Protein AF-A0A0P8BE45-F1 (afdb_monomer)

Foldseek 3Di:
DDDDDDDDDDDDDDDDDDPPDPPPPDPPPPQLAEEEEEAPPLCRLVVVLVVLLVDDLPAAEEEEEAPDDPDPPSQVVSCVSRVNYHYQDPVCNQVVVVVCSVPPHHYYYYYDNPDDPVPDDHPDDDYAYEAEYEQDDDDDVSNVVPPHPYYHHGDHDPPVVVVVVVVVVVPD

pLDDT: mean 73.4, std 20.37, range [31.16, 95.44]

Structure (mmCIF, N/CA/C/O backbone):
data_AF-A0A0P8BE45-F1
#
_entry.id   AF-A0A0P8BE45-F1
#
loop_
_atom_site.group_PDB
_atom_site.id
_atom_site.type_symbol
_atom_site.label_atom_id
_atom_site.label_alt_id
_atom_site.label_comp_id
_atom_site.label_asym_id
_atom_site.label_entity_id
_atom_site.label_seq_id
_atom_site.pdbx_PDB_ins_code
_atom_site.Cartn_x
_atom_site.Cartn_y
_atom_site.Cartn_z
_atom_site.occupancy
_atom_site.B_iso_or_equiv
_atom_site.auth_seq_id
_atom_site.auth_comp_id
_atom_site.auth_asym_id
_atom_site.auth_atom_id
_atom_site.pdbx_PDB_model_num
ATOM 1 N N . MET A 1 1 ? -74.292 -28.027 16.457 1.00 34.50 1 MET A N 1
ATOM 2 C CA . MET A 1 1 ? -74.253 -29.130 15.478 1.00 34.50 1 MET A CA 1
ATOM 3 C C . MET A 1 1 ? -73.609 -28.580 14.208 1.00 34.50 1 MET A C 1
ATOM 5 O O . MET A 1 1 ? -74.232 -27.709 13.624 1.00 34.50 1 MET A O 1
ATOM 9 N N . ILE A 1 2 ? -72.395 -29.064 13.876 1.00 31.61 2 ILE A N 1
ATOM 10 C CA . ILE A 1 2 ? -71.723 -29.101 12.543 1.00 31.61 2 ILE A CA 1
ATOM 11 C C . ILE A 1 2 ? -71.321 -27.726 11.949 1.00 31.61 2 ILE A C 1
ATOM 13 O O . ILE A 1 2 ? -72.175 -26.891 11.698 1.00 31.61 2 ILE A O 1
ATOM 17 N N . GLU A 1 3 ? -70.042 -27.329 12.002 1.00 34.38 3 GLU A N 1
ATOM 18 C CA . GLU A 1 3 ? -68.868 -27.566 11.113 1.00 34.38 3 GLU A CA 1
ATOM 19 C C . GLU A 1 3 ? -68.636 -26.525 9.991 1.00 34.38 3 GLU A C 1
ATOM 21 O O . GLU A 1 3 ? -69.544 -26.024 9.341 1.00 34.38 3 GLU A O 1
ATOM 26 N N . VAL A 1 4 ? -67.336 -26.234 9.868 1.00 40.78 4 VAL A N 1
ATOM 27 C CA . VAL A 1 4 ? -66.497 -25.401 8.987 1.00 40.78 4 VAL A CA 1
ATOM 28 C C . VAL A 1 4 ? -66.800 -25.525 7.474 1.00 40.78 4 VAL A C 1
ATOM 30 O O . VAL A 1 4 ? -67.215 -26.585 7.033 1.00 40.78 4 VAL A O 1
ATOM 33 N N . VAL A 1 5 ? -66.539 -24.464 6.681 1.00 38.53 5 VAL A N 1
ATOM 34 C CA . VAL A 1 5 ? -65.629 -24.365 5.491 1.00 38.53 5 VAL A CA 1
ATOM 35 C C . VAL A 1 5 ? -65.984 -23.121 4.632 1.00 38.53 5 VAL A C 1
ATOM 37 O O . VAL A 1 5 ? -67.146 -22.775 4.456 1.00 38.53 5 VAL A O 1
ATOM 40 N N . SER A 1 6 ? -64.942 -22.422 4.154 1.00 40.41 6 SER A N 1
ATOM 41 C CA . SER A 1 6 ? -64.905 -21.194 3.325 1.00 40.41 6 SER A CA 1
ATOM 42 C C . SER A 1 6 ? -65.512 -21.339 1.907 1.00 40.41 6 SER A C 1
ATOM 44 O O . SER A 1 6 ? -65.813 -22.461 1.499 1.00 40.41 6 SER A O 1
ATOM 46 N N . PRO A 1 7 ? -65.692 -20.239 1.126 1.00 45.66 7 PRO A N 1
ATOM 47 C CA . PRO A 1 7 ? -64.642 -19.832 0.163 1.00 45.66 7 PRO A CA 1
ATOM 48 C C . PRO A 1 7 ? -64.517 -18.309 -0.169 1.00 45.66 7 PRO A C 1
ATOM 50 O O . PRO A 1 7 ? -65.466 -17.547 -0.046 1.00 45.66 7 PRO A O 1
ATOM 53 N N . LEU A 1 8 ? -63.294 -17.925 -0.593 1.00 41.59 8 LEU A N 1
ATOM 54 C CA . LEU A 1 8 ? -62.799 -16.850 -1.507 1.00 41.59 8 LEU A CA 1
ATOM 55 C C . LEU A 1 8 ? -63.764 -15.765 -2.067 1.00 41.59 8 LEU A C 1
ATOM 57 O O . LEU A 1 8 ? -64.900 -16.082 -2.408 1.00 41.59 8 LEU A O 1
ATOM 61 N N . PRO A 1 9 ? -63.277 -14.523 -2.349 1.00 46.72 9 PRO A N 1
ATOM 62 C CA . PRO A 1 9 ? -62.795 -14.262 -3.719 1.00 46.72 9 PRO A CA 1
ATOM 63 C C . PRO A 1 9 ? -61.697 -13.185 -3.955 1.00 46.72 9 PRO A C 1
ATOM 65 O O . PRO A 1 9 ? -61.611 -12.160 -3.291 1.00 46.72 9 PRO A O 1
ATOM 68 N N . ILE A 1 10 ? -60.970 -13.435 -5.055 1.00 41.72 10 ILE A N 1
ATOM 69 C CA . ILE A 1 10 ? -60.443 -12.498 -6.070 1.00 41.72 10 ILE A CA 1
ATOM 70 C C . ILE A 1 10 ? -59.208 -11.651 -5.713 1.00 41.72 10 ILE A C 1
ATOM 72 O O . ILE A 1 10 ? -59.261 -10.582 -5.111 1.00 41.72 10 ILE A O 1
ATOM 76 N N . ALA A 1 11 ? -58.083 -12.130 -6.249 1.00 36.94 11 ALA A N 1
ATOM 77 C CA . ALA A 1 11 ? -56.863 -11.380 -6.484 1.00 36.94 11 ALA A CA 1
ATOM 78 C C . ALA A 1 11 ? -57.089 -10.296 -7.552 1.00 36.94 11 ALA A C 1
ATOM 80 O O . ALA A 1 11 ? -57.469 -10.599 -8.683 1.00 36.94 11 ALA A O 1
ATOM 81 N N . TYR A 1 12 ? -56.793 -9.043 -7.209 1.00 39.66 12 TYR A N 1
ATOM 82 C CA . TYR A 1 12 ? -56.544 -7.995 -8.192 1.00 39.66 12 TYR A CA 1
ATOM 83 C C . TYR A 1 12 ? -55.043 -7.948 -8.473 1.00 39.66 12 TYR A C 1
ATOM 85 O O . TYR A 1 12 ? -54.251 -7.459 -7.671 1.00 39.66 12 TYR A O 1
ATOM 93 N N . CYS A 1 13 ? -54.663 -8.487 -9.630 1.00 37.88 13 CYS A N 1
ATOM 94 C CA . CYS A 1 13 ? -53.378 -8.226 -10.255 1.00 37.88 13 CYS A CA 1
ATOM 95 C C . CYS A 1 13 ? -53.340 -6.770 -10.728 1.00 37.88 13 CYS A C 1
ATOM 97 O O . CYS A 1 13 ? -54.021 -6.413 -11.685 1.00 37.88 13 CYS A O 1
ATOM 99 N N . LEU A 1 14 ? -52.489 -5.958 -10.109 1.00 42.38 14 LEU A N 1
ATOM 100 C CA . LEU A 1 14 ? -51.941 -4.760 -10.731 1.00 42.38 14 LEU A CA 1
ATOM 101 C C . LEU A 1 14 ? -50.423 -4.818 -10.571 1.00 42.38 14 LEU A C 1
ATOM 103 O O . LEU A 1 14 ? -49.879 -4.568 -9.499 1.00 42.38 14 LEU A O 1
ATOM 107 N N . LEU A 1 15 ? -49.750 -5.191 -11.659 1.00 44.44 15 LEU A N 1
ATOM 108 C CA . LEU A 1 15 ? -48.350 -4.843 -11.867 1.00 44.44 15 LEU A CA 1
ATOM 109 C C . LEU A 1 15 ? -48.236 -3.313 -11.883 1.00 44.44 15 LEU A C 1
ATOM 111 O O . LEU A 1 15 ? -49.081 -2.636 -12.473 1.00 44.44 15 LEU A O 1
ATOM 115 N N . PRO A 1 16 ? -47.119 -2.785 -11.379 1.00 43.84 16 PRO A N 1
ATOM 116 C CA . PRO A 1 16 ? -46.322 -1.982 -12.283 1.00 43.84 16 PRO A CA 1
ATOM 117 C C . PRO A 1 16 ? -44.869 -2.455 -12.283 1.00 43.84 16 PRO A C 1
ATOM 119 O O . PRO A 1 16 ? -44.189 -2.460 -11.265 1.00 43.84 16 PRO A O 1
ATOM 122 N N . ILE A 1 17 ? -44.433 -2.856 -13.479 1.00 46.59 17 ILE A N 1
ATOM 123 C CA . ILE A 1 17 ? -43.136 -2.522 -14.072 1.00 46.59 17 ILE A CA 1
ATOM 124 C C . ILE A 1 17 ? -41.967 -2.629 -13.085 1.00 46.59 17 ILE A C 1
ATOM 126 O O . ILE A 1 17 ? -41.490 -1.640 -12.529 1.00 46.59 17 ILE A O 1
ATOM 130 N N . ALA A 1 18 ? -41.452 -3.850 -12.937 1.00 40.03 18 ALA A N 1
ATOM 131 C CA . ALA A 1 18 ? -40.078 -4.032 -12.513 1.00 40.03 18 ALA A CA 1
ATOM 132 C C . ALA A 1 18 ? -39.180 -3.388 -13.580 1.00 40.03 18 ALA A C 1
ATOM 134 O O . ALA A 1 18 ? -38.928 -3.972 -14.633 1.00 40.03 18 ALA A O 1
ATOM 135 N N . PHE A 1 19 ? -38.709 -2.168 -13.318 1.00 39.44 19 PHE A N 1
ATOM 136 C CA . PHE A 1 19 ? -37.446 -1.719 -13.884 1.00 39.44 19 PHE A CA 1
ATOM 137 C C . PHE A 1 19 ? -36.384 -2.662 -13.322 1.00 39.44 19 PHE A C 1
ATOM 139 O O . PHE A 1 19 ? -35.856 -2.467 -12.229 1.00 39.44 19 PHE A O 1
ATOM 146 N N . SER A 1 20 ? -36.127 -3.746 -14.048 1.00 42.31 20 SER A N 1
ATOM 147 C CA . SER A 1 20 ? -34.932 -4.551 -13.877 1.00 42.31 20 SER A CA 1
ATOM 148 C C . SER A 1 20 ? -33.747 -3.640 -14.169 1.00 42.31 20 SER A C 1
ATOM 150 O O . SER A 1 20 ? -33.386 -3.435 -15.326 1.00 42.31 20 SER A O 1
ATOM 152 N N . SER A 1 21 ? -33.190 -3.035 -13.123 1.00 42.81 21 SER A N 1
ATOM 153 C CA . SER A 1 21 ? -31.871 -2.423 -13.187 1.00 42.81 21 SER A CA 1
ATOM 154 C C . SER A 1 21 ? -30.870 -3.548 -13.460 1.00 42.81 21 SER A C 1
ATOM 156 O O . SER A 1 21 ? -30.754 -4.449 -12.625 1.00 42.81 21 SER A O 1
ATOM 158 N N . PRO A 1 22 ? -30.145 -3.562 -14.592 1.00 45.28 22 PRO A N 1
ATOM 159 C CA . PRO A 1 22 ? -29.066 -4.507 -14.806 1.00 45.28 22 PRO A CA 1
ATOM 160 C C . PRO A 1 22 ? -27.804 -3.928 -14.163 1.00 45.28 22 PRO A C 1
ATOM 162 O O . PRO A 1 22 ? -26.813 -3.667 -14.830 1.00 45.28 22 PRO A O 1
ATOM 165 N N . ILE A 1 23 ? -27.863 -3.663 -12.861 1.00 45.59 23 ILE A N 1
ATOM 166 C CA . ILE A 1 23 ? -26.677 -3.403 -12.047 1.00 45.59 23 ILE A CA 1
ATOM 167 C C . ILE A 1 23 ? -26.806 -4.237 -10.774 1.00 45.59 23 ILE A C 1
ATOM 169 O O . ILE A 1 23 ? -26.719 -3.758 -9.651 1.00 45.59 23 ILE A O 1
ATOM 173 N N . ALA A 1 24 ? -26.989 -5.541 -10.959 1.00 36.50 24 ALA A N 1
ATOM 174 C CA . ALA A 1 24 ? -26.289 -6.481 -10.102 1.00 36.50 24 ALA A CA 1
ATOM 175 C C . ALA A 1 24 ? -24.834 -6.513 -10.598 1.00 36.50 24 ALA A C 1
ATOM 177 O O . ALA A 1 24 ? -24.394 -7.489 -11.197 1.00 36.50 24 ALA A O 1
ATOM 178 N N . HIS A 1 25 ? -24.104 -5.402 -10.427 1.00 37.78 25 HIS A N 1
ATOM 179 C CA . HIS A 1 25 ? -22.654 -5.508 -10.397 1.00 37.78 25 HIS A CA 1
ATOM 180 C C . HIS A 1 25 ? -22.368 -6.362 -9.171 1.00 37.78 25 HIS A C 1
ATOM 182 O O . HIS A 1 25 ? -22.780 -6.021 -8.062 1.00 37.78 25 HIS A O 1
ATOM 188 N N . CYS A 1 26 ? -21.801 -7.532 -9.435 1.00 31.16 26 CYS A N 1
ATOM 189 C CA . CYS A 1 26 ? -21.416 -8.532 -8.468 1.00 31.16 26 CYS A CA 1
ATOM 190 C C . CYS A 1 26 ? -20.868 -7.856 -7.210 1.00 31.16 26 CYS A C 1
ATOM 192 O O . CYS A 1 26 ? -19.785 -7.281 -7.235 1.00 31.16 26 CYS A O 1
ATOM 194 N N . LEU A 1 27 ? -21.610 -7.949 -6.107 1.00 42.34 27 LEU A N 1
ATOM 195 C CA . LEU A 1 27 ? -21.022 -7.857 -4.780 1.00 42.34 27 LEU A CA 1
ATOM 196 C C . LEU A 1 27 ? -20.212 -9.144 -4.588 1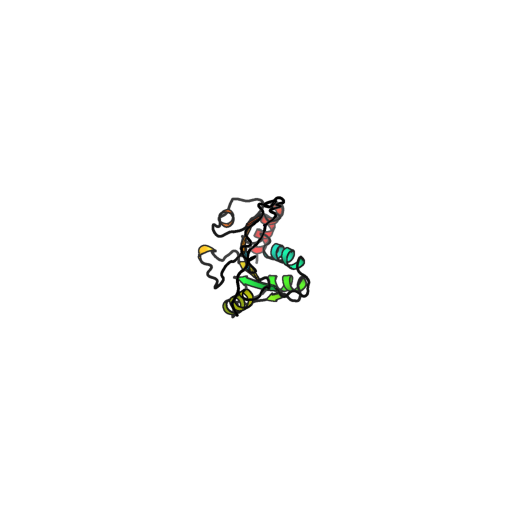.00 42.34 27 LEU A C 1
ATOM 198 O O . LEU A 1 27 ? -20.594 -10.027 -3.824 1.00 42.34 27 LEU A O 1
ATOM 202 N N . SER A 1 28 ? -19.102 -9.276 -5.320 1.00 44.69 28 SER A N 1
ATOM 203 C CA . SER A 1 28 ? -17.939 -9.908 -4.716 1.00 44.69 28 SER A CA 1
ATOM 204 C C . SER A 1 28 ? -17.698 -9.144 -3.413 1.00 44.69 28 SER A C 1
ATOM 206 O O . SER A 1 28 ? -17.835 -7.912 -3.422 1.00 44.69 28 SER A O 1
ATOM 208 N N . PRO A 1 29 ? -17.437 -9.817 -2.279 1.00 46.16 29 PRO A N 1
ATOM 209 C CA . PRO A 1 29 ? -17.045 -9.096 -1.077 1.00 46.16 29 PRO A CA 1
ATOM 210 C C . PRO A 1 29 ? -15.936 -8.135 -1.498 1.00 46.16 29 PRO A C 1
ATOM 212 O O . PRO A 1 29 ? -14.998 -8.555 -2.173 1.00 46.16 29 PRO A O 1
ATOM 215 N N . MET A 1 30 ? -16.102 -6.834 -1.227 1.00 59.59 30 MET A N 1
ATOM 216 C CA . MET A 1 30 ? -15.001 -5.903 -1.433 1.00 59.59 30 MET A CA 1
ATOM 217 C C . MET A 1 30 ? -13.875 -6.434 -0.559 1.00 59.59 30 MET A C 1
ATOM 219 O O . MET A 1 30 ? -13.968 -6.386 0.667 1.00 59.59 30 MET A O 1
ATOM 223 N N . SER A 1 31 ? -12.886 -7.035 -1.204 1.00 73.12 31 SER A N 1
ATOM 224 C CA . SER A 1 31 ? -11.652 -7.503 -0.604 1.00 73.12 31 SER A CA 1
ATOM 225 C C . SER A 1 31 ? -11.138 -6.409 0.325 1.00 73.12 31 SER A C 1
ATOM 227 O O . SER A 1 31 ? -10.897 -5.278 -0.100 1.00 73.12 31 SER A O 1
ATOM 229 N N . ASN A 1 32 ? -11.013 -6.725 1.607 1.00 88.56 32 ASN A N 1
ATOM 230 C CA . ASN A 1 32 ? -10.401 -5.844 2.596 1.00 88.56 32 ASN A CA 1
ATOM 231 C C . ASN A 1 32 ? -8.869 -5.936 2.560 1.00 88.56 32 ASN A C 1
ATOM 233 O O . ASN A 1 32 ? -8.202 -5.157 3.230 1.00 88.56 32 ASN A O 1
ATOM 237 N N . VAL A 1 33 ? -8.317 -6.868 1.782 1.00 91.62 33 VAL A N 1
ATOM 238 C CA . VAL A 1 33 ? -6.883 -7.054 1.574 1.00 91.62 33 VAL A CA 1
ATOM 239 C C . VAL A 1 33 ? -6.496 -6.505 0.207 1.00 91.62 33 VAL A C 1
ATOM 241 O O . VAL A 1 33 ? -7.044 -6.927 -0.808 1.00 91.62 33 VAL A O 1
ATOM 244 N N . PHE A 1 34 ? -5.512 -5.613 0.183 1.00 93.81 34 PHE A N 1
ATOM 245 C CA . PHE A 1 34 ? -4.955 -5.009 -1.021 1.00 93.81 34 PHE A CA 1
ATOM 246 C C . PHE A 1 34 ? -3.475 -5.361 -1.118 1.00 93.81 34 PHE A C 1
ATOM 248 O O . PHE A 1 34 ? -2.663 -4.894 -0.314 1.00 93.81 34 PHE A O 1
ATOM 255 N N . LEU A 1 35 ? -3.118 -6.178 -2.101 1.00 93.56 35 LEU A N 1
ATOM 256 C CA . LEU A 1 35 ? -1.736 -6.500 -2.416 1.00 93.56 35 LEU A CA 1
ATOM 257 C C . LEU A 1 35 ? -1.226 -5.515 -3.467 1.00 93.56 35 LEU A C 1
ATOM 259 O O . LEU A 1 35 ? -1.734 -5.475 -4.580 1.00 93.56 35 LEU A O 1
ATOM 263 N N . VAL A 1 36 ? -0.220 -4.718 -3.125 1.00 94.31 36 VAL A N 1
ATOM 264 C CA . VAL A 1 36 ? 0.298 -3.642 -3.973 1.00 94.31 36 VAL A CA 1
ATOM 265 C C . VAL A 1 36 ? 1.708 -3.987 -4.421 1.00 94.31 36 VAL A C 1
ATOM 267 O O . VAL A 1 36 ? 2.658 -3.937 -3.637 1.00 94.31 36 VAL A O 1
ATOM 270 N N . ALA A 1 37 ? 1.858 -4.305 -5.700 1.00 92.56 37 ALA A N 1
ATOM 271 C CA . ALA A 1 37 ? 3.116 -4.737 -6.286 1.00 92.56 37 ALA A CA 1
ATOM 272 C C . ALA A 1 37 ? 3.567 -3.825 -7.436 1.00 92.56 37 ALA A C 1
ATOM 274 O O . ALA A 1 37 ? 2.847 -2.931 -7.877 1.00 92.56 37 ALA A O 1
ATOM 275 N N . GLY A 1 38 ? 4.810 -3.991 -7.886 1.00 91.00 38 GLY A N 1
ATOM 276 C CA . GLY A 1 38 ? 5.390 -3.176 -8.952 1.00 91.00 38 GLY A CA 1
ATOM 277 C C . GLY A 1 38 ? 6.881 -2.888 -8.763 1.00 91.00 38 GLY A C 1
ATOM 278 O O . GLY A 1 38 ? 7.437 -3.096 -7.673 1.00 91.00 38 GLY A O 1
ATOM 279 N N . PRO A 1 39 ? 7.548 -2.358 -9.804 1.00 88.44 39 PRO A N 1
ATOM 280 C CA . PRO A 1 39 ? 8.985 -2.135 -9.792 1.00 88.44 39 PRO A CA 1
ATOM 281 C C . PRO A 1 39 ? 9.416 -1.085 -8.757 1.00 88.44 39 PRO A C 1
ATOM 283 O O . PRO A 1 39 ? 8.617 -0.345 -8.173 1.00 88.44 39 PRO A O 1
ATOM 286 N N . SER A 1 40 ? 10.725 -1.029 -8.507 1.00 87.19 40 SER A N 1
ATOM 287 C CA . SER A 1 40 ? 11.313 -0.035 -7.606 1.00 87.19 40 SER A CA 1
ATOM 288 C C . SER A 1 40 ? 11.019 1.387 -8.094 1.00 87.19 40 SER A C 1
ATOM 290 O O . SER A 1 40 ? 11.122 1.671 -9.286 1.00 87.19 40 SER A O 1
ATOM 292 N N . GLY A 1 41 ? 10.640 2.281 -7.177 1.00 86.44 41 GLY A N 1
ATOM 293 C CA . GLY A 1 41 ? 10.400 3.695 -7.483 1.00 86.44 41 GLY A CA 1
ATOM 294 C C . GLY A 1 41 ? 9.107 4.015 -8.244 1.00 86.44 41 GLY A C 1
ATOM 295 O O . GLY A 1 41 ? 8.870 5.182 -8.530 1.00 86.44 41 GLY A O 1
ATOM 296 N N . VAL A 1 42 ? 8.240 3.035 -8.534 1.00 88.69 42 VAL A N 1
ATOM 297 C CA . VAL A 1 42 ? 6.970 3.274 -9.257 1.00 88.69 42 VAL A CA 1
ATOM 298 C C . VAL A 1 42 ? 5.919 4.041 -8.436 1.00 88.69 42 VAL A C 1
ATOM 300 O O . VAL A 1 42 ? 4.915 4.492 -8.978 1.00 88.69 42 VAL A O 1
ATOM 303 N N . GLY A 1 43 ? 6.154 4.198 -7.128 1.00 91.44 43 GLY A N 1
ATOM 304 C CA . GLY A 1 43 ? 5.283 4.955 -6.230 1.00 91.44 43 GLY A CA 1
ATOM 305 C C . GLY A 1 43 ? 4.280 4.121 -5.429 1.00 91.44 43 GLY A C 1
ATOM 306 O O . GLY A 1 43 ? 3.264 4.671 -5.029 1.00 91.44 43 GLY A O 1
ATOM 307 N N . LYS A 1 44 ? 4.551 2.834 -5.156 1.00 93.31 44 LYS A N 1
ATOM 308 C CA . LYS A 1 44 ? 3.675 1.952 -4.349 1.00 93.31 44 LYS A CA 1
ATOM 309 C C . LYS A 1 44 ? 3.265 2.575 -3.013 1.00 93.31 44 LYS A C 1
ATOM 311 O O . LYS A 1 44 ? 2.083 2.823 -2.798 1.00 93.31 44 LYS A O 1
ATOM 316 N N . THR A 1 45 ? 4.235 2.927 -2.169 1.00 94.50 45 THR A N 1
ATOM 317 C CA . THR A 1 45 ? 3.982 3.587 -0.879 1.00 94.50 45 THR A CA 1
ATOM 318 C C . THR A 1 45 ? 3.206 4.895 -1.036 1.00 94.50 45 THR A C 1
ATOM 320 O O . THR A 1 45 ? 2.325 5.199 -0.238 1.00 94.50 45 THR A O 1
ATOM 323 N N . HIS A 1 46 ? 3.490 5.672 -2.088 1.00 94.00 46 HIS A N 1
ATOM 324 C CA . HIS A 1 46 ? 2.772 6.918 -2.360 1.00 94.00 46 HIS A CA 1
ATOM 325 C C . HIS A 1 46 ? 1.312 6.667 -2.749 1.00 94.00 46 HIS A C 1
ATOM 327 O O . HIS A 1 46 ? 0.421 7.383 -2.303 1.00 94.00 46 HIS A O 1
ATOM 333 N N . TRP A 1 47 ? 1.049 5.642 -3.552 1.00 94.81 47 TRP A N 1
ATOM 334 C CA . TRP A 1 47 ? -0.307 5.257 -3.914 1.00 94.81 47 TRP A CA 1
ATOM 335 C C . TRP A 1 47 ? -1.088 4.755 -2.696 1.00 94.81 47 TRP A C 1
ATOM 337 O O . TRP A 1 47 ? -2.213 5.197 -2.480 1.00 94.81 47 TRP A O 1
ATOM 347 N N . ILE A 1 48 ? -0.470 3.934 -1.839 1.00 95.44 48 ILE A N 1
ATOM 348 C CA . ILE A 1 48 ? -1.070 3.513 -0.562 1.00 95.44 48 ILE A CA 1
ATOM 349 C C . ILE A 1 48 ? -1.392 4.743 0.292 1.00 95.44 48 ILE A C 1
ATOM 351 O O . ILE A 1 48 ? -2.508 4.865 0.788 1.00 95.44 48 ILE A O 1
ATOM 355 N N . ALA A 1 49 ? -0.468 5.701 0.402 1.00 95.19 49 ALA A N 1
ATOM 356 C CA . ALA A 1 49 ? -0.694 6.951 1.125 1.00 95.19 49 ALA A CA 1
ATOM 357 C C . ALA A 1 49 ? -1.926 7.721 0.615 1.00 95.19 49 ALA A C 1
ATOM 359 O O . ALA A 1 49 ? -2.695 8.239 1.424 1.00 95.19 49 ALA A O 1
ATOM 360 N N . GLN A 1 50 ? -2.140 7.772 -0.704 1.00 94.06 50 GLN A N 1
ATOM 361 C CA . GLN A 1 50 ? -3.334 8.389 -1.294 1.00 94.06 50 GLN A CA 1
ATOM 362 C C . GLN A 1 50 ? -4.615 7.647 -0.900 1.00 94.06 50 GLN A C 1
ATOM 364 O O . GLN A 1 50 ? -5.614 8.299 -0.599 1.00 94.06 50 GLN A O 1
ATOM 369 N N . GLN A 1 51 ? -4.591 6.311 -0.844 1.00 93.94 51 GLN A N 1
ATOM 370 C CA . GLN A 1 51 ? -5.747 5.535 -0.384 1.00 93.94 51 GLN A CA 1
ATOM 371 C C . GLN A 1 51 ? -6.026 5.760 1.103 1.00 93.94 51 GLN A C 1
ATOM 373 O O . GLN A 1 51 ? -7.173 5.974 1.486 1.00 93.94 51 GLN A O 1
ATOM 378 N N . LEU A 1 52 ? -4.991 5.786 1.951 1.00 93.44 52 LEU A N 1
ATOM 379 C CA . LEU A 1 52 ? -5.150 6.021 3.392 1.00 93.44 52 LEU A CA 1
ATOM 380 C C . LEU A 1 52 ? -5.824 7.365 3.697 1.00 93.44 52 LEU A C 1
ATOM 382 O O . LEU A 1 52 ? -6.604 7.454 4.640 1.00 93.44 52 LEU A O 1
ATOM 386 N N . GLN A 1 53 ? -5.575 8.395 2.886 1.00 90.88 53 GLN A N 1
ATOM 387 C CA . GLN A 1 53 ? -6.199 9.715 3.039 1.00 90.88 53 GLN A CA 1
ATOM 388 C C . GLN A 1 53 ? -7.710 9.723 2.769 1.00 90.88 53 GLN A C 1
ATOM 390 O O . GLN A 1 53 ? -8.390 10.667 3.170 1.00 90.88 53 GLN A O 1
ATOM 395 N N . GLN A 1 54 ? -8.247 8.697 2.103 1.00 90.69 54 GLN A N 1
ATOM 396 C CA . GLN A 1 54 ? -9.689 8.564 1.881 1.00 90.69 54 GLN A CA 1
ATOM 397 C C . GLN A 1 54 ? -10.428 8.056 3.125 1.00 90.69 54 GLN A C 1
ATOM 399 O O . GLN A 1 54 ? -11.648 8.205 3.219 1.00 90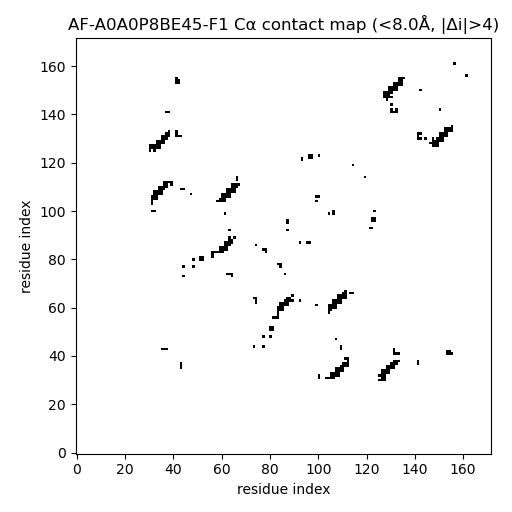.69 54 GLN A O 1
ATOM 404 N N . TYR A 1 55 ? -9.708 7.477 4.089 1.00 90.69 55 TYR A N 1
ATOM 405 C CA . TYR A 1 55 ? -10.288 6.968 5.324 1.00 90.69 55 TYR A CA 1
ATOM 406 C C . TYR A 1 55 ? -10.307 8.037 6.427 1.00 90.69 55 TYR A C 1
ATOM 408 O O . TYR A 1 55 ? -9.421 8.893 6.499 1.00 90.69 55 TYR A O 1
ATOM 416 N N . PRO A 1 56 ? -11.294 7.992 7.343 1.00 91.06 56 PRO A N 1
ATOM 417 C CA . PRO A 1 56 ? -11.261 8.808 8.548 1.00 91.06 56 PRO A CA 1
ATOM 418 C C . PRO A 1 56 ? -10.013 8.485 9.386 1.00 91.06 56 PRO A C 1
ATOM 420 O O . PRO A 1 56 ? -9.732 7.305 9.583 1.00 91.06 56 PRO A O 1
ATOM 423 N N . PRO A 1 57 ? -9.346 9.471 10.019 1.00 87.19 57 PRO A N 1
ATOM 424 C CA . PRO A 1 57 ? -8.145 9.228 10.835 1.00 87.19 57 PRO A CA 1
ATOM 425 C C . PRO A 1 57 ? -8.331 8.236 11.999 1.00 87.19 57 PRO A C 1
ATOM 427 O O . PRO A 1 57 ? -7.365 7.754 12.590 1.00 87.19 57 PRO A O 1
ATOM 430 N N . SER A 1 58 ? -9.583 7.975 12.388 1.00 87.19 58 SER A N 1
ATOM 431 C CA . SER A 1 58 ? -9.965 7.050 13.453 1.00 87.19 58 SER A CA 1
ATOM 432 C C . SER A 1 58 ? -10.152 5.602 12.994 1.00 87.19 58 SER A C 1
ATOM 434 O O . SER A 1 58 ? -10.274 4.740 13.875 1.00 87.19 58 SER A O 1
ATOM 436 N N . GLN A 1 59 ? -10.190 5.345 11.683 1.00 89.56 59 GLN A N 1
ATOM 437 C CA . GLN A 1 59 ? -10.331 4.018 11.086 1.00 89.56 59 GLN A CA 1
ATOM 438 C C . GLN A 1 59 ? -9.094 3.176 11.408 1.00 89.56 59 GLN A C 1
ATOM 440 O O . GLN A 1 59 ? -7.974 3.662 11.339 1.00 89.56 59 GLN A O 1
ATOM 445 N N . GLN A 1 60 ? -9.259 1.912 11.784 1.00 90.88 60 GLN A N 1
ATOM 446 C CA . GLN A 1 60 ? -8.101 1.030 11.916 1.00 90.88 60 GLN A CA 1
ATOM 447 C C . GLN A 1 60 ? -7.757 0.468 10.539 1.00 90.88 60 GLN A C 1
ATOM 449 O O . GLN A 1 60 ? -8.642 -0.008 9.826 1.00 90.88 60 GLN A O 1
ATOM 454 N N . ILE A 1 61 ? -6.483 0.552 10.170 1.00 92.44 61 ILE A N 1
ATOM 455 C CA . ILE A 1 61 ? -5.953 0.065 8.896 1.00 92.44 61 ILE A CA 1
ATOM 456 C C . ILE A 1 61 ? -4.648 -0.653 9.210 1.00 92.44 61 ILE A C 1
ATOM 458 O O . ILE A 1 61 ? -3.850 -0.133 9.989 1.00 92.44 61 ILE A O 1
ATOM 462 N N . ALA A 1 62 ? -4.435 -1.830 8.631 1.00 92.75 62 ALA A N 1
ATOM 463 C CA . ALA A 1 62 ? -3.180 -2.555 8.774 1.00 92.75 62 ALA A CA 1
ATOM 464 C C . ALA A 1 62 ? -2.287 -2.338 7.548 1.00 92.75 62 ALA A C 1
ATOM 466 O O . ALA A 1 62 ? -2.772 -2.220 6.420 1.00 92.75 62 ALA A O 1
ATOM 467 N N . TYR A 1 63 ? -0.978 -2.300 7.769 1.00 93.88 63 TYR A N 1
ATOM 468 C CA . TYR A 1 63 ? 0.025 -2.197 6.717 1.00 93.88 63 TYR A CA 1
ATOM 469 C C . TYR A 1 63 ? 1.156 -3.191 6.949 1.00 93.88 63 TYR A C 1
ATOM 471 O O . TYR A 1 63 ? 1.712 -3.266 8.044 1.00 93.88 63 TYR A O 1
ATOM 479 N N . LEU A 1 64 ? 1.515 -3.914 5.896 1.00 92.06 64 LEU A N 1
ATOM 480 C CA . LEU A 1 64 ? 2.657 -4.815 5.840 1.00 92.06 64 LEU A CA 1
ATOM 481 C C . LEU A 1 64 ? 3.523 -4.433 4.642 1.00 92.06 64 LEU A C 1
ATOM 483 O O . LEU A 1 64 ? 3.003 -4.202 3.554 1.00 92.06 64 LEU A O 1
ATOM 487 N N . ASN A 1 65 ? 4.837 -4.408 4.829 1.00 91.81 65 ASN A N 1
ATOM 488 C CA . ASN A 1 65 ? 5.792 -4.231 3.743 1.00 91.81 65 ASN A CA 1
ATOM 489 C C . ASN A 1 65 ? 6.649 -5.490 3.641 1.00 91.81 65 ASN A C 1
ATOM 491 O O . ASN A 1 65 ? 7.527 -5.723 4.468 1.00 91.81 65 ASN A O 1
ATOM 495 N N . LEU A 1 66 ? 6.356 -6.313 2.639 1.00 88.62 66 LEU A N 1
ATOM 496 C CA . LEU A 1 66 ? 7.066 -7.557 2.392 1.00 88.62 66 LEU A CA 1
ATOM 497 C C . LEU A 1 66 ? 8.414 -7.257 1.748 1.00 88.62 66 LEU A C 1
ATOM 499 O O . LEU A 1 66 ? 8.484 -6.690 0.654 1.00 88.62 66 LEU A O 1
ATOM 503 N N . GLY A 1 67 ? 9.489 -7.690 2.401 1.00 82.62 67 GLY A N 1
ATOM 504 C CA . GLY A 1 67 ? 10.846 -7.374 1.958 1.00 82.62 67 GLY A CA 1
ATOM 505 C C . GLY A 1 67 ? 11.298 -5.979 2.388 1.00 82.62 67 GLY A C 1
ATOM 506 O O . GLY A 1 67 ? 12.261 -5.443 1.830 1.00 82.62 67 GLY A O 1
ATOM 507 N N . ALA A 1 68 ? 10.629 -5.385 3.382 1.00 74.81 68 ALA A N 1
ATOM 508 C CA . ALA A 1 68 ? 11.192 -4.264 4.110 1.00 74.81 68 ALA A CA 1
ATOM 509 C C . ALA A 1 68 ? 12.557 -4.664 4.689 1.00 74.81 68 ALA A C 1
ATOM 511 O O . ALA A 1 68 ? 12.754 -5.754 5.222 1.00 74.81 68 ALA A O 1
ATOM 512 N N . GLY A 1 69 ? 13.527 -3.758 4.581 1.00 71.44 69 GLY A N 1
ATOM 513 C CA . GLY A 1 69 ? 14.770 -3.900 5.329 1.00 71.44 69 GLY A CA 1
ATOM 514 C C . GLY A 1 69 ? 14.532 -3.734 6.834 1.00 71.44 69 GLY A C 1
ATOM 515 O O . GLY A 1 69 ? 13.419 -3.513 7.302 1.00 71.44 69 GLY A O 1
ATOM 516 N N . SER A 1 70 ? 15.616 -3.713 7.606 1.00 70.06 70 SER A N 1
ATOM 517 C CA . SER A 1 70 ? 15.563 -3.489 9.059 1.00 70.06 70 SER A CA 1
ATOM 518 C C . SER A 1 70 ? 15.009 -2.119 9.481 1.00 70.06 70 SER A C 1
ATOM 520 O O . SER A 1 70 ? 14.768 -1.896 10.666 1.00 70.06 70 SER A O 1
ATOM 522 N N . PHE A 1 71 ? 14.818 -1.191 8.537 1.00 78.06 71 PHE A N 1
ATOM 523 C CA . PHE A 1 71 ? 14.332 0.157 8.799 1.00 78.06 71 PHE A CA 1
ATOM 524 C C . PHE A 1 71 ? 12.979 0.402 8.103 1.00 78.06 71 PHE A C 1
ATOM 526 O O . PHE A 1 71 ? 12.947 0.553 6.878 1.00 78.06 71 PHE A O 1
ATOM 533 N N . PRO A 1 72 ? 11.863 0.485 8.854 1.00 83.25 72 PRO A N 1
ATOM 534 C CA . PRO A 1 72 ? 10.519 0.613 8.294 1.00 83.25 72 PRO A CA 1
ATOM 535 C C . PRO A 1 72 ? 10.196 2.076 7.933 1.00 83.25 72 PRO A C 1
ATOM 537 O O . PRO A 1 72 ? 9.289 2.692 8.503 1.00 83.25 72 PRO A O 1
ATOM 540 N N . LEU A 1 73 ? 10.962 2.660 7.002 1.00 87.62 73 LEU A N 1
ATOM 541 C CA . LEU A 1 73 ? 10.778 4.050 6.555 1.00 87.62 73 LEU A CA 1
ATOM 542 C C . LEU A 1 73 ? 9.364 4.279 6.010 1.00 87.62 73 LEU A C 1
ATOM 544 O O . LEU A 1 73 ? 8.712 5.255 6.378 1.00 87.62 73 LEU A O 1
ATOM 548 N N . ASP A 1 74 ? 8.890 3.355 5.176 1.00 90.31 74 ASP A N 1
ATOM 549 C CA . ASP A 1 74 ? 7.594 3.451 4.507 1.00 90.31 74 ASP A CA 1
ATOM 550 C C . ASP A 1 74 ? 6.443 3.420 5.520 1.00 90.31 74 ASP A C 1
ATOM 552 O O . ASP A 1 74 ? 5.572 4.288 5.498 1.00 90.31 74 ASP A O 1
ATOM 556 N N . ALA A 1 75 ? 6.493 2.502 6.493 1.00 91.31 75 ALA A N 1
ATOM 557 C CA . ALA A 1 75 ? 5.503 2.440 7.566 1.00 91.31 75 ALA A CA 1
ATOM 558 C C . ALA A 1 75 ? 5.516 3.713 8.422 1.00 91.31 75 ALA A C 1
ATOM 560 O O . ALA A 1 75 ? 4.458 4.264 8.720 1.00 91.31 75 ALA A O 1
ATOM 561 N N . SER A 1 76 ? 6.710 4.215 8.765 1.00 91.81 76 SER A N 1
ATOM 562 C CA . SER A 1 76 ? 6.862 5.448 9.545 1.00 91.81 76 SER A CA 1
ATOM 563 C C . SER A 1 76 ? 6.234 6.636 8.816 1.00 91.81 76 SER A C 1
ATOM 565 O O . SER A 1 76 ? 5.495 7.412 9.417 1.00 91.81 76 SER A O 1
ATOM 567 N N . TYR A 1 77 ? 6.477 6.756 7.507 1.00 94.00 77 TYR A N 1
ATOM 568 C CA . TYR A 1 77 ? 5.858 7.773 6.662 1.00 94.00 77 TYR A CA 1
ATOM 569 C C . TYR A 1 77 ? 4.329 7.650 6.654 1.00 94.00 77 TYR A C 1
ATOM 571 O O . TYR A 1 77 ? 3.639 8.633 6.933 1.00 94.00 77 TYR A O 1
ATOM 579 N N . LEU A 1 78 ? 3.786 6.456 6.409 1.00 94.81 78 LEU A N 1
ATOM 580 C CA . 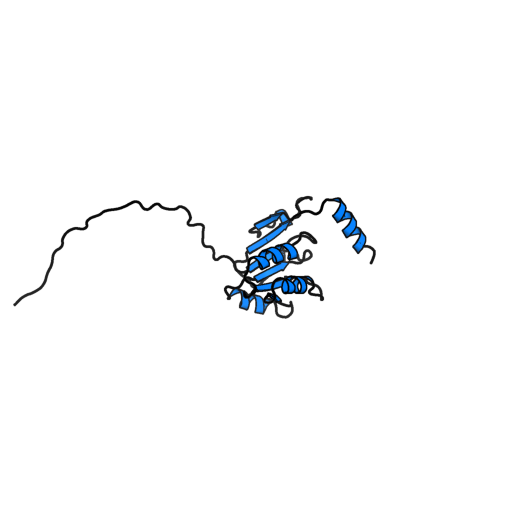LEU A 1 78 ? 2.337 6.238 6.373 1.00 94.81 78 LEU A CA 1
ATOM 581 C C . LEU A 1 78 ? 1.671 6.509 7.733 1.00 94.81 78 LEU A C 1
ATOM 583 O O . LEU A 1 78 ? 0.587 7.088 7.772 1.00 94.81 78 LEU A O 1
ATOM 587 N N . GLN A 1 79 ? 2.330 6.191 8.849 1.00 94.06 79 GLN A N 1
ATOM 588 C CA . GLN A 1 79 ? 1.844 6.500 10.200 1.00 94.06 79 GLN A CA 1
ATOM 589 C C . GLN A 1 79 ? 1.739 8.006 10.469 1.00 94.06 79 GLN A C 1
ATOM 591 O O . GLN A 1 79 ? 0.855 8.427 11.214 1.00 94.06 79 GLN A O 1
ATOM 596 N N . THR A 1 80 ? 2.577 8.840 9.837 1.00 93.00 80 THR A N 1
ATOM 597 C CA . THR A 1 80 ? 2.417 10.305 9.934 1.00 93.00 80 THR A CA 1
ATOM 598 C C . THR A 1 80 ? 1.140 10.805 9.258 1.00 93.00 80 THR A C 1
ATOM 600 O O . THR A 1 80 ? 0.580 11.815 9.681 1.00 93.00 80 THR A O 1
ATOM 603 N N . LEU A 1 81 ? 0.670 10.098 8.225 1.00 91.25 81 LEU A N 1
ATOM 604 C CA . LEU A 1 81 ? -0.546 10.431 7.481 1.00 91.25 81 LEU A CA 1
ATOM 605 C C . LEU A 1 81 ? -1.792 9.819 8.118 1.00 91.25 81 LEU A C 1
ATOM 607 O O . LEU A 1 81 ? -2.864 10.419 8.083 1.00 91.25 81 LEU A O 1
ATOM 611 N N . HIS A 1 82 ? -1.647 8.630 8.701 1.00 93.00 82 HIS A N 1
ATOM 612 C CA . HIS A 1 82 ? -2.733 7.878 9.302 1.00 93.00 82 HIS A CA 1
ATOM 613 C C . HIS A 1 82 ? -2.304 7.327 10.678 1.00 93.00 82 HIS A C 1
ATOM 615 O O . HIS A 1 82 ? -1.861 6.184 10.776 1.00 93.00 82 HIS A O 1
ATOM 621 N N . PRO A 1 83 ? -2.456 8.095 11.777 1.00 89.19 83 PRO A N 1
ATOM 622 C CA . PRO A 1 83 ? -1.890 7.745 13.089 1.00 89.19 83 PRO A CA 1
ATOM 623 C C . PRO A 1 83 ? -2.365 6.417 13.695 1.00 89.19 83 PRO A C 1
ATOM 625 O O . PRO A 1 83 ? -1.700 5.871 14.570 1.00 89.19 83 PRO A O 1
ATOM 628 N N . LYS A 1 84 ? -3.516 5.892 13.253 1.00 90.00 84 LYS A N 1
ATOM 629 C CA . LYS A 1 84 ? -4.038 4.575 13.658 1.00 90.00 84 LYS A CA 1
ATOM 630 C C . LYS A 1 84 ? -3.618 3.412 12.747 1.00 90.00 84 LYS A C 1
ATOM 632 O O . LYS A 1 84 ? -4.228 2.346 12.803 1.00 90.00 84 LYS A O 1
ATOM 637 N N . LEU A 1 85 ? -2.621 3.622 11.890 1.00 92.56 85 LEU A N 1
ATOM 638 C CA . LEU A 1 85 ? -2.070 2.569 11.047 1.00 92.56 85 LEU A CA 1
ATOM 639 C C . LEU A 1 85 ? -1.316 1.544 11.903 1.00 92.56 85 LEU A C 1
ATOM 641 O O . LEU A 1 85 ? -0.314 1.870 12.547 1.00 92.56 85 LEU A O 1
ATOM 645 N N . ASP A 1 86 ? -1.792 0.306 11.878 1.00 91.06 86 ASP A N 1
ATOM 646 C CA . ASP A 1 86 ? -1.148 -0.831 12.522 1.00 91.06 86 ASP A CA 1
ATOM 647 C C . ASP A 1 86 ? -0.077 -1.402 11.588 1.00 91.06 86 ASP A C 1
ATOM 649 O O . ASP A 1 86 ? -0.384 -1.960 10.532 1.00 91.06 86 ASP A O 1
ATOM 653 N N . TYR A 1 87 ? 1.191 -1.205 11.946 1.00 90.62 87 TYR A N 1
ATOM 654 C CA . TYR A 1 87 ? 2.306 -1.752 11.184 1.00 90.62 87 TYR A CA 1
ATOM 655 C C . TYR A 1 87 ? 2.569 -3.198 11.606 1.00 90.62 87 TYR A C 1
ATOM 657 O O . TYR A 1 87 ? 2.983 -3.482 12.736 1.00 90.62 87 TYR A O 1
ATOM 665 N N . LEU A 1 88 ? 2.365 -4.117 10.669 1.00 87.88 88 LEU A N 1
ATOM 666 C CA . LEU A 1 88 ? 2.636 -5.533 10.840 1.00 87.88 88 LEU A CA 1
ATOM 667 C C . LEU A 1 88 ? 4.116 -5.779 10.533 1.00 87.88 88 LEU A C 1
ATOM 669 O O . LEU A 1 88 ? 4.522 -5.809 9.379 1.00 87.88 88 LEU A O 1
ATOM 673 N N . SER A 1 89 ? 4.937 -5.932 11.570 1.00 77.94 89 SER A N 1
ATOM 674 C CA . SER A 1 89 ? 6.334 -6.353 11.420 1.00 77.94 89 SER A CA 1
ATOM 675 C C . SER A 1 89 ? 6.433 -7.835 11.037 1.00 77.94 89 SER A C 1
ATOM 677 O O . SER A 1 89 ? 5.678 -8.654 11.573 1.00 77.94 89 SER A O 1
ATOM 679 N N . ASP A 1 90 ? 7.415 -8.178 10.200 1.00 68.69 90 ASP A N 1
ATOM 680 C CA . ASP A 1 90 ? 7.593 -9.506 9.591 1.00 68.69 90 ASP A CA 1
ATOM 681 C C . ASP A 1 90 ? 7.565 -10.691 10.575 1.00 68.69 90 ASP A C 1
ATOM 683 O O . ASP A 1 90 ? 6.967 -11.719 10.262 1.00 68.69 90 ASP A O 1
ATOM 687 N N . ASP A 1 91 ? 8.099 -10.547 11.794 1.00 66.75 91 ASP A N 1
ATOM 688 C CA . ASP A 1 91 ? 8.246 -11.662 12.750 1.00 66.75 91 ASP A CA 1
ATOM 689 C C . ASP A 1 91 ? 6.922 -12.344 13.157 1.00 66.75 91 ASP A C 1
ATOM 691 O O . ASP A 1 91 ? 6.926 -13.501 13.568 1.00 66.75 91 ASP A O 1
ATOM 695 N N . ASN A 1 92 ? 5.782 -11.649 13.043 1.00 65.50 92 ASN A N 1
ATOM 696 C CA . ASN A 1 92 ? 4.444 -12.198 13.324 1.00 65.50 92 ASN A CA 1
ATOM 697 C C . ASN A 1 92 ? 3.417 -11.861 12.229 1.00 65.50 92 ASN A C 1
ATOM 699 O O . ASN A 1 92 ? 2.208 -11.995 12.448 1.00 65.50 92 ASN A O 1
ATOM 703 N N . ALA A 1 93 ? 3.876 -11.406 11.062 1.00 72.62 93 ALA A N 1
ATOM 704 C CA . ALA A 1 93 ? 3.005 -10.924 9.996 1.00 72.62 93 ALA A CA 1
ATO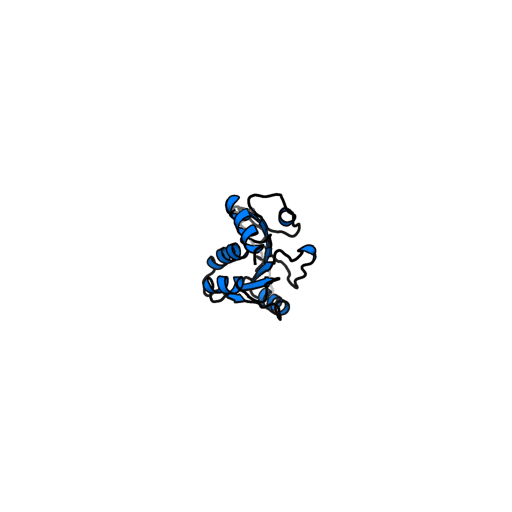M 705 C C . ALA A 1 93 ? 1.956 -11.960 9.544 1.00 72.62 93 ALA A C 1
ATOM 707 O O . ALA A 1 93 ? 0.792 -11.579 9.461 1.00 72.62 93 ALA A O 1
ATOM 708 N N . PRO A 1 94 ? 2.268 -13.259 9.343 1.00 71.44 94 PRO A N 1
ATOM 709 C CA . PRO A 1 94 ? 1.282 -14.227 8.853 1.00 71.44 94 PRO A CA 1
ATOM 710 C C . PRO A 1 94 ? 0.093 -14.439 9.798 1.00 71.44 94 PRO A C 1
ATOM 712 O O . PRO A 1 94 ? -1.044 -14.514 9.346 1.00 71.44 94 PRO A O 1
ATOM 715 N N . VAL A 1 95 ? 0.340 -14.509 11.111 1.00 72.56 95 VAL A N 1
ATOM 716 C CA . VAL A 1 95 ? -0.724 -14.703 12.113 1.00 72.56 95 VAL A CA 1
ATOM 717 C C . VAL A 1 95 ? -1.596 -13.455 12.196 1.00 72.56 95 VAL A C 1
ATOM 719 O O . VAL A 1 95 ? -2.818 -13.550 12.105 1.00 72.56 95 VAL A O 1
ATOM 722 N N . LYS A 1 96 ? -0.969 -12.276 12.276 1.00 78.00 96 LYS A N 1
ATOM 723 C CA . LYS A 1 96 ? -1.696 -11.003 12.314 1.00 78.00 96 LYS A CA 1
ATOM 724 C C . LYS A 1 96 ? -2.494 -10.764 11.035 1.00 78.00 96 LYS A C 1
ATOM 726 O O . LYS A 1 96 ? -3.618 -10.292 11.103 1.00 78.00 96 LYS A O 1
ATOM 731 N N . LEU A 1 97 ? -1.948 -11.114 9.873 1.00 80.50 97 LEU A N 1
ATOM 732 C CA . LEU A 1 97 ? -2.643 -11.012 8.590 1.00 80.50 97 LEU A CA 1
ATOM 733 C C . LEU A 1 97 ? -3.963 -11.792 8.595 1.00 80.50 97 LEU A C 1
ATOM 735 O O . LEU A 1 97 ? -4.983 -11.244 8.186 1.00 80.50 97 LEU A O 1
ATOM 739 N N . VAL A 1 98 ? -3.962 -13.024 9.115 1.00 79.19 98 VAL A N 1
ATOM 740 C CA . VAL A 1 98 ? -5.181 -13.841 9.241 1.00 79.19 98 VAL A CA 1
ATOM 741 C C . VAL A 1 98 ? -6.173 -13.210 10.225 1.00 79.19 98 VAL A C 1
ATOM 743 O O . VAL A 1 98 ? -7.366 -13.130 9.930 1.00 79.19 98 VAL A O 1
ATOM 746 N N . GLU A 1 99 ? -5.698 -12.717 11.373 1.00 79.19 99 GLU A N 1
ATOM 747 C CA . GLU A 1 99 ? -6.541 -12.026 12.362 1.00 79.19 99 GLU A CA 1
ATOM 748 C C . GLU A 1 99 ? -7.186 -10.760 11.783 1.00 79.19 99 GLU A C 1
ATOM 750 O O . GLU A 1 99 ? -8.388 -10.537 11.946 1.00 79.19 99 GLU A O 1
ATOM 755 N N . HIS A 1 100 ? -6.407 -9.944 11.071 1.00 77.56 100 HIS A N 1
ATOM 756 C CA . HIS A 1 100 ? -6.897 -8.726 10.439 1.00 77.56 100 HIS A CA 1
ATOM 757 C C . HIS A 1 100 ? -7.838 -9.030 9.274 1.00 77.56 100 HIS A C 1
ATOM 759 O O . HIS A 1 100 ? -8.800 -8.287 9.089 1.00 77.56 100 HIS A O 1
ATOM 765 N N . GLN A 1 101 ? -7.602 -10.094 8.498 1.00 76.62 101 GLN A N 1
ATOM 766 C CA . GLN A 1 101 ? -8.457 -10.434 7.359 1.00 76.62 101 GLN A CA 1
ATOM 767 C C . GLN A 1 101 ? -9.877 -10.805 7.806 1.00 76.62 101 GLN A C 1
ATOM 769 O O . GLN A 1 101 ? -10.843 -10.473 7.119 1.00 76.62 101 GLN A O 1
ATOM 774 N N . GLY A 1 102 ? -10.017 -11.426 8.980 1.00 70.50 102 GLY A N 1
ATOM 775 C CA . GLY A 1 102 ? -11.319 -11.673 9.604 1.00 70.50 102 GLY A CA 1
ATOM 776 C C . GLY A 1 102 ? -12.042 -10.404 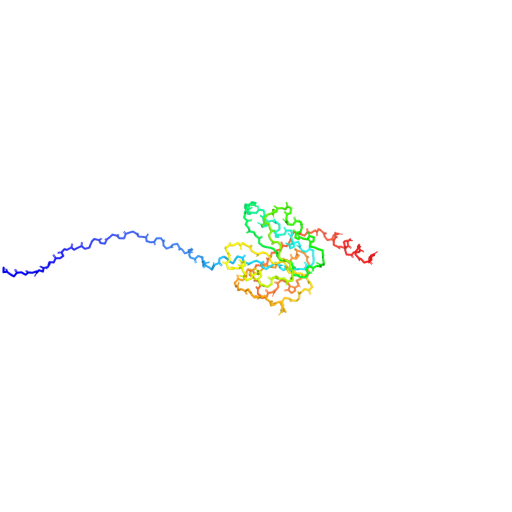10.082 1.00 70.50 102 GLY A C 1
ATOM 777 O O . GLY A 1 102 ? -13.227 -10.469 10.407 1.00 70.50 102 GLY A O 1
ATOM 778 N N . ALA A 1 103 ? -11.362 -9.253 10.129 1.00 72.88 103 ALA A N 1
ATOM 779 C CA . ALA A 1 103 ? -11.946 -7.962 10.476 1.00 72.88 103 ALA A CA 1
ATOM 780 C C . ALA A 1 103 ? -12.382 -7.187 9.223 1.00 72.88 103 ALA A C 1
ATOM 782 O O . ALA A 1 103 ? -11.817 -7.322 8.150 1.00 72.88 103 ALA A O 1
ATOM 783 N N . THR A 1 104 ? -13.338 -6.268 9.352 1.00 79.62 104 THR A N 1
ATOM 784 C CA . THR A 1 104 ? -13.781 -5.406 8.234 1.00 79.62 104 THR A CA 1
ATOM 785 C C . THR A 1 104 ? -12.785 -4.294 7.875 1.00 79.62 104 THR A C 1
ATOM 787 O O . THR A 1 104 ? -13.108 -3.406 7.089 1.00 79.62 104 THR A O 1
ATOM 790 N N . ASN A 1 105 ? -11.608 -4.277 8.501 1.00 87.62 105 ASN A N 1
ATOM 791 C CA . ASN A 1 105 ? -10.622 -3.215 8.344 1.00 87.62 105 ASN A CA 1
ATOM 792 C C . ASN A 1 105 ? -9.753 -3.455 7.101 1.00 87.62 105 ASN A C 1
ATOM 794 O O . ASN A 1 105 ? -9.363 -4.598 6.865 1.00 87.62 105 ASN A O 1
ATOM 798 N N . PRO A 1 106 ? -9.398 -2.402 6.345 1.00 92.25 106 PRO A N 1
ATOM 799 C CA . PRO A 1 106 ? -8.470 -2.521 5.229 1.00 92.25 106 PRO A CA 1
ATOM 800 C C . PRO A 1 106 ? -7.076 -2.984 5.669 1.00 92.25 106 PRO A C 1
ATOM 802 O O . PRO A 1 106 ? -6.570 -2.574 6.719 1.00 92.25 106 PRO A O 1
ATOM 805 N N . ILE A 1 107 ? -6.433 -3.778 4.820 1.00 93.00 107 ILE A N 1
ATOM 806 C CA . ILE A 1 107 ? -5.068 -4.276 4.964 1.00 93.00 107 ILE A CA 1
ATOM 807 C C . ILE A 1 107 ? -4.336 -3.973 3.664 1.00 93.00 107 ILE A C 1
ATOM 809 O O . ILE A 1 107 ? -4.729 -4.463 2.609 1.00 93.00 107 ILE A O 1
ATOM 813 N N . TYR A 1 108 ? -3.265 -3.192 3.737 1.00 94.56 108 TYR A N 1
ATOM 814 C CA . TYR A 1 108 ? -2.392 -2.925 2.596 1.00 94.56 108 TYR A CA 1
ATOM 815 C C . TYR A 1 108 ? -1.097 -3.713 2.743 1.00 94.56 108 TYR A C 1
ATOM 817 O O . TYR A 1 108 ? -0.385 -3.573 3.735 1.00 94.56 108 TYR A O 1
ATOM 825 N N . ILE A 1 109 ? -0.784 -4.524 1.741 1.00 93.31 109 ILE A N 1
ATOM 826 C CA . ILE A 1 109 ? 0.431 -5.328 1.677 1.00 93.31 109 ILE A CA 1
ATOM 827 C C . ILE A 1 109 ? 1.271 -4.792 0.528 1.00 93.31 109 ILE A C 1
ATOM 829 O O . ILE A 1 109 ? 0.979 -5.042 -0.638 1.00 93.31 109 ILE A O 1
ATOM 833 N N . GLU A 1 110 ? 2.310 -4.033 0.845 1.00 93.88 110 GLU A N 1
ATOM 834 C CA . GLU A 1 110 ? 3.277 -3.574 -0.141 1.00 93.88 110 GLU A CA 1
ATOM 835 C C . GLU A 1 110 ? 4.294 -4.681 -0.431 1.00 93.88 110 GLU A C 1
ATOM 837 O O . GLU A 1 110 ? 4.976 -5.160 0.472 1.00 93.88 110 GLU A O 1
ATOM 842 N N . VAL A 1 111 ? 4.412 -5.086 -1.696 1.00 91.38 111 VAL A N 1
ATOM 843 C CA . VAL A 1 111 ? 5.350 -6.126 -2.131 1.00 91.38 111 VAL A CA 1
ATOM 844 C C . VAL A 1 111 ? 6.652 -5.489 -2.607 1.00 91.38 111 VAL A C 1
ATOM 846 O O . VAL A 1 111 ? 6.680 -4.715 -3.573 1.00 91.38 111 VAL A O 1
ATOM 849 N N . GLY A 1 112 ? 7.757 -5.836 -1.950 1.00 88.75 112 GLY A N 1
ATOM 850 C CA . GLY A 1 112 ? 9.100 -5.440 -2.348 1.00 88.75 112 GLY A CA 1
ATOM 851 C C . GLY A 1 112 ? 9.416 -5.858 -3.785 1.00 88.75 112 GLY A C 1
ATOM 852 O O . GLY A 1 112 ? 9.152 -6.978 -4.204 1.00 88.75 112 GLY A O 1
ATOM 853 N N . PHE A 1 113 ? 10.041 -4.963 -4.555 1.00 86.25 113 PHE A N 1
ATOM 854 C CA . PHE A 1 113 ? 10.305 -5.180 -5.989 1.00 86.25 113 PHE A CA 1
ATOM 855 C C . PHE A 1 113 ? 11.235 -6.370 -6.299 1.00 86.25 113 PHE A C 1
ATOM 857 O O . PHE A 1 113 ? 11.354 -6.765 -7.455 1.00 86.25 113 PHE A O 1
ATOM 864 N N . HIS A 1 114 ? 11.961 -6.861 -5.294 1.00 85.56 114 HIS A N 1
ATOM 865 C CA . HIS A 1 114 ? 12.889 -7.987 -5.392 1.00 85.56 114 HIS A CA 1
ATOM 866 C C . HIS A 1 114 ? 12.209 -9.334 -5.103 1.00 85.56 114 HIS A C 1
ATOM 868 O O . HIS A 1 114 ? 12.834 -10.376 -5.284 1.00 85.56 114 HIS A O 1
ATOM 874 N N . ILE A 1 115 ? 10.958 -9.318 -4.637 1.00 84.50 115 ILE A N 1
ATOM 875 C CA . ILE A 1 115 ? 10.169 -10.519 -4.384 1.00 84.50 115 ILE A CA 1
ATOM 876 C C . ILE A 1 115 ? 9.567 -10.975 -5.710 1.00 84.50 115 ILE A C 1
ATOM 878 O O . ILE A 1 115 ? 8.890 -10.209 -6.397 1.00 84.50 115 ILE A O 1
ATOM 882 N N . ALA A 1 116 ? 9.824 -12.230 -6.064 1.00 82.75 116 ALA A N 1
ATOM 883 C CA . ALA A 1 116 ? 9.204 -12.858 -7.217 1.00 82.75 116 ALA A CA 1
ATOM 884 C C . ALA A 1 116 ? 7.737 -13.183 -6.891 1.00 82.75 116 ALA A C 1
ATOM 886 O O . ALA A 1 116 ? 7.451 -13.864 -5.904 1.00 82.75 116 ALA A O 1
ATOM 887 N N . LEU A 1 117 ? 6.808 -12.657 -7.694 1.00 79.12 117 LEU A N 1
ATOM 888 C CA . LEU A 1 117 ? 5.366 -12.786 -7.450 1.00 79.12 117 LEU A CA 1
ATOM 889 C C . LEU A 1 117 ? 4.869 -14.230 -7.547 1.00 79.12 117 LEU A C 1
ATOM 891 O O . LEU A 1 117 ? 3.976 -14.617 -6.803 1.00 79.12 117 LEU A O 1
ATOM 895 N N . ASP A 1 118 ? 5.481 -15.028 -8.419 1.00 78.94 118 ASP A N 1
ATOM 896 C CA . ASP A 1 118 ? 5.197 -16.458 -8.586 1.00 78.94 118 ASP A CA 1
ATOM 897 C C . ASP A 1 118 ? 5.522 -17.297 -7.338 1.00 78.94 118 ASP A C 1
ATOM 899 O O . ASP A 1 118 ? 5.000 -18.395 -7.155 1.00 78.94 118 ASP A O 1
ATOM 903 N N . SER A 1 119 ? 6.381 -16.769 -6.471 1.00 77.62 119 SER A N 1
ATOM 904 C CA . SER A 1 119 ? 6.879 -17.420 -5.264 1.00 77.62 119 SER A CA 1
ATOM 905 C C . SER A 1 119 ? 6.209 -16.881 -3.997 1.00 77.62 119 SER A C 1
ATOM 907 O O . SER A 1 119 ? 6.497 -17.355 -2.895 1.00 77.62 119 SER A O 1
ATOM 909 N N . LEU A 1 120 ? 5.334 -15.877 -4.126 1.00 79.00 120 LEU A N 1
ATOM 910 C CA . LEU A 1 120 ? 4.670 -15.237 -3.001 1.00 79.00 120 LEU A CA 1
ATOM 911 C C . LEU A 1 120 ? 3.517 -16.112 -2.495 1.00 79.00 120 LEU A C 1
ATOM 913 O O . LEU A 1 120 ? 2.473 -16.226 -3.129 1.00 79.00 120 LEU A O 1
ATOM 917 N N . VAL A 1 121 ? 3.696 -16.697 -1.311 1.00 79.00 121 VAL A N 1
ATOM 918 C CA . VAL A 1 121 ? 2.655 -17.468 -0.622 1.00 79.00 121 VAL A CA 1
ATOM 919 C C . VAL A 1 121 ? 2.230 -16.708 0.626 1.00 79.00 121 VAL A C 1
ATOM 921 O O . VAL A 1 121 ? 3.001 -16.582 1.577 1.00 79.00 121 VAL A O 1
ATOM 924 N N . LEU A 1 122 ? 0.994 -16.212 0.630 1.00 78.25 122 LEU A N 1
ATOM 925 C CA . LEU A 1 122 ? 0.380 -15.563 1.786 1.00 78.25 122 LEU A CA 1
ATOM 926 C C . LEU A 1 122 ? -0.813 -16.399 2.265 1.00 78.25 122 LEU A C 1
ATOM 928 O O . LEU A 1 122 ? -1.551 -16.920 1.428 1.00 78.25 122 LEU A O 1
ATOM 932 N N . PRO A 1 123 ? -1.040 -16.535 3.585 1.00 80.50 123 PRO A N 1
ATOM 933 C CA . PRO A 1 123 ? -2.185 -17.263 4.134 1.00 80.50 123 PRO A CA 1
ATOM 934 C C . PRO A 1 123 ? -3.467 -16.415 4.052 1.00 80.50 123 PRO A C 1
ATOM 936 O O . PRO A 1 123 ? -4.153 -16.221 5.050 1.00 80.50 123 PRO A O 1
ATOM 939 N N . LEU A 1 124 ? -3.748 -15.857 2.876 1.00 80.81 124 LEU A N 1
ATOM 940 C CA . LEU A 1 124 ? -4.832 -14.915 2.627 1.00 80.81 124 LEU A CA 1
ATOM 941 C C . LEU A 1 124 ? -5.704 -15.421 1.479 1.00 80.81 124 LEU A C 1
ATOM 943 O O . LEU A 1 124 ? -5.212 -16.047 0.540 1.00 80.81 124 LEU A O 1
ATOM 947 N N . VAL A 1 125 ? -6.998 -15.135 1.559 1.00 79.06 125 VAL A N 1
ATOM 948 C CA . VAL A 1 125 ? -7.977 -15.404 0.489 1.00 79.06 125 VAL A CA 1
ATOM 949 C C . VAL A 1 125 ? -8.498 -14.091 -0.098 1.00 79.06 125 VAL A C 1
ATOM 951 O O . VAL A 1 125 ? -8.332 -13.056 0.529 1.00 79.06 125 VAL A O 1
ATOM 954 N N . ASP A 1 126 ? -9.109 -14.092 -1.281 1.00 85.75 126 ASP A N 1
ATOM 955 C CA . ASP A 1 126 ? -9.825 -12.920 -1.825 1.00 85.75 126 ASP A CA 1
ATOM 956 C C . ASP A 1 126 ? -9.047 -11.580 -1.762 1.00 85.75 126 ASP A C 1
ATOM 958 O O . ASP A 1 126 ? -9.595 -10.538 -1.395 1.00 85.75 126 ASP A O 1
ATOM 962 N N . CYS A 1 127 ? -7.747 -11.602 -2.073 1.00 88.88 127 CYS A N 1
ATOM 963 C CA . CYS A 1 127 ? -6.923 -10.395 -2.156 1.00 88.88 127 CYS A CA 1
ATOM 964 C C . CYS A 1 127 ? -7.264 -9.592 -3.415 1.00 88.88 127 CYS A C 1
ATOM 966 O O . CYS A 1 127 ? -7.373 -10.178 -4.486 1.00 88.88 127 CYS A O 1
ATOM 968 N N . HIS A 1 128 ? -7.325 -8.263 -3.299 1.00 92.12 128 HIS A N 1
ATOM 969 C CA . HIS A 1 128 ? -7.255 -7.372 -4.455 1.00 92.12 128 HIS A CA 1
ATOM 970 C C . HIS A 1 128 ? -5.796 -7.185 -4.856 1.00 92.12 128 HIS A C 1
ATOM 972 O O . HIS A 1 128 ? -5.027 -6.521 -4.152 1.00 92.12 128 HIS A O 1
ATOM 978 N N . ASN A 1 129 ? -5.412 -7.737 -5.992 1.00 92.00 129 ASN A N 1
ATOM 979 C CA . ASN A 1 129 ? -4.059 -7.659 -6.509 1.00 92.00 129 ASN A CA 1
ATOM 980 C C . ASN A 1 129 ? -3.901 -6.449 -7.433 1.00 92.00 129 ASN A C 1
ATOM 982 O O . ASN A 1 129 ? -4.412 -6.416 -8.551 1.00 92.00 129 ASN A O 1
ATOM 986 N N . ILE A 1 130 ? -3.152 -5.458 -6.963 1.00 92.69 130 ILE A N 1
ATOM 987 C CA . ILE A 1 130 ? -2.912 -4.185 -7.638 1.00 92.69 130 ILE A CA 1
ATOM 988 C C . ILE A 1 130 ? -1.454 -4.123 -8.081 1.00 92.69 130 ILE A C 1
ATOM 990 O O . ILE A 1 130 ? -0.532 -4.229 -7.266 1.00 92.69 130 ILE A O 1
ATOM 994 N N . VAL A 1 131 ? -1.223 -3.874 -9.368 1.00 92.62 131 VAL A N 1
ATOM 995 C CA . VAL A 1 131 ? 0.123 -3.656 -9.908 1.00 92.62 131 VAL A CA 1
ATOM 996 C C . VAL A 1 131 ? 0.296 -2.232 -10.370 1.00 92.62 131 VAL A C 1
ATOM 998 O O . VAL A 1 131 ? -0.390 -1.768 -11.275 1.00 92.62 131 VAL A O 1
ATOM 1001 N N . LEU A 1 132 ? 1.292 -1.554 -9.813 1.00 91.69 132 LEU A N 1
ATOM 1002 C CA . LEU A 1 132 ? 1.740 -0.277 -10.334 1.00 91.69 132 LEU A CA 1
ATOM 1003 C C . LEU A 1 132 ? 2.801 -0.496 -11.408 1.00 91.69 132 LEU A C 1
ATOM 1005 O O . LEU A 1 132 ? 3.816 -1.155 -11.176 1.00 91.69 132 LEU A O 1
ATOM 1009 N N . VAL A 1 133 ? 2.608 0.126 -12.567 1.00 90.44 133 VAL A N 1
ATOM 1010 C CA . VAL A 1 133 ? 3.555 0.099 -13.688 1.00 90.44 133 VAL A CA 1
ATOM 1011 C C . VAL A 1 133 ? 4.020 1.509 -14.053 1.00 90.44 133 VAL A C 1
ATOM 1013 O O . VAL A 1 133 ? 3.269 2.473 -13.893 1.00 90.44 133 VAL A O 1
ATOM 1016 N N . PRO A 1 134 ? 5.264 1.685 -14.533 1.00 85.56 134 PRO A N 1
ATOM 1017 C CA . PRO A 1 134 ? 5.737 2.993 -14.963 1.00 85.56 134 PRO A CA 1
ATOM 1018 C C . PRO A 1 134 ? 4.949 3.476 -16.197 1.00 85.56 134 PRO A C 1
ATOM 1020 O O . PRO A 1 134 ? 4.647 2.680 -17.083 1.00 85.56 134 PRO A O 1
ATOM 1023 N N . PRO A 1 135 ? 4.672 4.784 -16.330 1.00 77.94 135 PRO A N 1
ATOM 1024 C CA . PRO A 1 135 ? 3.915 5.329 -17.468 1.00 77.94 135 PRO A CA 1
ATOM 1025 C C . PRO A 1 135 ? 4.690 5.348 -18.776 1.00 77.94 135 PRO A C 1
ATOM 1027 O O . PRO A 1 135 ? 4.112 5.519 -19.848 1.00 77.94 135 PRO A O 1
ATOM 1030 N N . LYS A 1 136 ? 6.016 5.252 -18.686 1.00 74.88 136 LYS A N 1
ATOM 1031 C CA . LYS A 1 136 ? 6.927 5.213 -19.820 1.00 74.88 136 LYS A CA 1
ATOM 1032 C C . LYS A 1 136 ? 7.963 4.143 -19.539 1.00 74.88 136 LYS A C 1
ATOM 1034 O O . LYS A 1 136 ? 8.567 4.132 -18.470 1.00 74.88 136 LYS A O 1
ATOM 1039 N N . GLY A 1 137 ? 8.175 3.267 -20.507 1.00 65.81 137 GLY A N 1
ATOM 1040 C CA . GLY A 1 137 ? 9.153 2.197 -20.403 1.00 65.81 137 GLY A CA 1
ATOM 1041 C C . GLY A 1 137 ? 8.750 0.977 -21.222 1.00 65.81 137 GLY A C 1
ATOM 1042 O O . GLY A 1 137 ? 7.643 0.934 -21.766 1.00 65.81 137 GLY A O 1
ATOM 1043 N N . PRO A 1 138 ? 9.654 -0.006 -21.344 1.00 64.44 138 PRO A N 1
ATOM 1044 C CA . PRO A 1 138 ? 9.311 -1.293 -21.923 1.00 64.44 138 PRO A CA 1
ATOM 1045 C C . PRO A 1 138 ? 8.232 -1.967 -21.072 1.00 64.44 138 PRO A C 1
ATOM 1047 O O . PRO A 1 138 ? 8.240 -1.860 -19.844 1.00 64.44 138 PRO A O 1
ATOM 1050 N N . LYS A 1 139 ? 7.319 -2.688 -21.729 1.00 68.88 139 LYS A N 1
ATOM 1051 C CA . LYS A 1 139 ? 6.406 -3.578 -21.015 1.00 68.88 139 LYS A CA 1
ATOM 1052 C C . LYS A 1 139 ? 7.243 -4.628 -20.290 1.00 68.88 139 LYS A C 1
ATOM 1054 O O . LYS A 1 139 ? 7.997 -5.364 -20.918 1.00 68.88 139 LYS A O 1
ATOM 1059 N N . THR A 1 140 ? 7.127 -4.642 -18.976 1.00 71.50 140 THR A N 1
ATOM 1060 C CA . THR A 1 140 ? 7.729 -5.634 -18.084 1.00 71.50 140 THR A CA 1
ATOM 1061 C C . THR A 1 140 ? 6.693 -6.682 -17.698 1.00 71.50 140 THR A C 1
ATOM 1063 O O . THR A 1 140 ? 5.501 -6.487 -17.943 1.00 71.50 140 THR A O 1
ATOM 1066 N N . ASP A 1 141 ? 7.128 -7.754 -17.040 1.00 70.75 141 ASP A N 1
ATOM 1067 C CA . ASP A 1 141 ? 6.243 -8.819 -16.544 1.00 70.75 141 ASP A CA 1
ATOM 1068 C C . ASP A 1 141 ? 5.143 -8.284 -15.615 1.00 70.75 141 ASP A C 1
ATOM 1070 O O . ASP A 1 141 ? 4.017 -8.765 -15.648 1.00 70.75 141 ASP A O 1
ATOM 1074 N N . TRP A 1 142 ? 5.413 -7.184 -14.904 1.00 75.31 142 TRP A N 1
ATOM 1075 C CA . TRP A 1 142 ? 4.426 -6.446 -14.110 1.00 75.31 142 TRP A CA 1
ATOM 1076 C C . TRP A 1 142 ? 3.179 -6.018 -14.910 1.00 75.31 142 TRP A C 1
ATOM 1078 O O . TRP A 1 142 ? 2.094 -5.936 -14.353 1.00 75.31 142 TRP A O 1
ATOM 1088 N N . HIS A 1 143 ? 3.294 -5.771 -16.220 1.00 75.50 143 HIS A N 1
ATOM 1089 C CA . HIS A 1 143 ? 2.149 -5.387 -17.063 1.00 75.50 143 HIS A CA 1
ATOM 1090 C C . HIS A 1 143 ? 1.240 -6.565 -17.432 1.00 75.50 143 HIS A C 1
ATOM 1092 O O . HIS A 1 143 ? 0.155 -6.346 -17.966 1.00 75.50 143 HIS A O 1
ATOM 1098 N N . HIS A 1 144 ? 1.708 -7.794 -17.228 1.00 77.06 144 HIS A N 1
ATOM 1099 C CA . HIS A 1 144 ? 1.025 -9.014 -17.648 1.00 77.06 144 HIS A CA 1
ATOM 1100 C C . HIS A 1 144 ? 0.903 -10.015 -16.500 1.00 77.06 144 HIS A C 1
ATOM 1102 O O . HIS A 1 144 ? 0.739 -11.204 -16.762 1.00 77.06 144 HIS A O 1
ATOM 1108 N N . TRP A 1 145 ? 1.016 -9.558 -15.249 1.00 80.56 145 TRP A N 1
ATOM 1109 C CA . TRP A 1 145 ? 0.855 -10.430 -14.095 1.00 80.56 145 TRP A CA 1
ATOM 1110 C C . TRP A 1 145 ? -0.570 -11.013 -14.109 1.00 80.56 145 TRP A C 1
ATOM 1112 O O . TRP A 1 145 ? -1.523 -10.235 -14.036 1.00 80.56 145 TRP A O 1
ATOM 1122 N N . PRO A 1 146 ? -0.743 -12.338 -14.292 1.00 79.62 146 PRO A N 1
ATOM 1123 C CA . PRO A 1 146 ? -2.055 -12.907 -14.589 1.00 79.62 146 PRO A CA 1
ATOM 1124 C C . PRO A 1 146 ? -3.002 -12.883 -13.389 1.00 79.62 146 PRO A C 1
ATOM 1126 O O . PRO A 1 146 ? -4.214 -12.899 -13.582 1.00 79.62 146 PRO A O 1
ATOM 1129 N N . GLU A 1 147 ? -2.465 -12.807 -12.173 1.00 82.62 147 GLU A N 1
ATOM 1130 C CA . GLU A 1 147 ? -3.234 -12.675 -10.938 1.00 82.62 147 GLU A CA 1
ATOM 1131 C C . GLU A 1 147 ? -3.586 -11.218 -10.592 1.00 82.62 147 GLU A C 1
ATOM 1133 O O . GLU A 1 147 ? -4.176 -10.991 -9.541 1.00 82.62 147 GLU A O 1
ATOM 1138 N N . ALA A 1 148 ? -3.231 -10.229 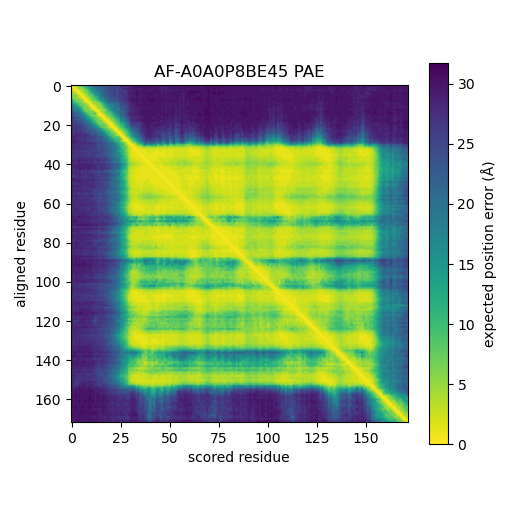-11.425 1.00 86.44 148 ALA A N 1
ATOM 1139 C CA . ALA A 1 148 ? -3.588 -8.830 -11.196 1.00 86.44 148 ALA A CA 1
ATOM 1140 C C . ALA A 1 148 ? -5.079 -8.575 -11.466 1.00 86.44 148 ALA A C 1
ATOM 1142 O O . ALA A 1 148 ? -5.558 -8.778 -12.584 1.00 86.44 148 ALA A O 1
ATOM 1143 N N . ASP A 1 149 ? -5.782 -8.033 -10.477 1.00 89.62 149 ASP A N 1
ATOM 1144 C CA . ASP A 1 149 ? -7.144 -7.520 -10.642 1.00 89.62 149 ASP A CA 1
ATOM 1145 C C . ASP A 1 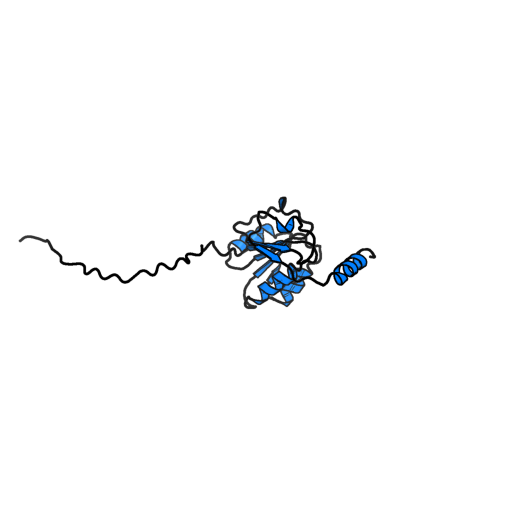149 ? -7.130 -6.101 -11.228 1.00 89.62 149 ASP A C 1
ATOM 1147 O O . ASP A 1 149 ? -8.000 -5.733 -12.021 1.00 89.62 149 ASP A O 1
ATOM 1151 N N . GLU A 1 150 ? -6.113 -5.304 -10.877 1.00 89.88 150 GLU A N 1
ATOM 1152 C CA . GLU A 1 150 ? -5.959 -3.926 -11.339 1.00 89.88 150 GLU A CA 1
ATOM 1153 C C . GLU A 1 150 ? -4.506 -3.603 -11.717 1.00 89.88 150 GLU A C 1
ATOM 1155 O O . GLU A 1 150 ? -3.559 -3.906 -10.990 1.00 89.88 150 GLU A O 1
ATOM 1160 N N . VAL A 1 151 ? -4.323 -2.923 -12.854 1.00 89.12 151 VAL A N 1
ATOM 1161 C CA . VAL A 1 151 ? -3.026 -2.379 -13.281 1.00 89.12 151 VAL A CA 1
ATOM 1162 C C . VAL A 1 151 ? -3.110 -0.857 -13.324 1.00 89.12 151 VAL A C 1
ATOM 1164 O O . VAL A 1 151 ? -3.794 -0.277 -14.168 1.00 89.12 151 VAL A O 1
ATOM 1167 N N . ILE A 1 152 ? -2.371 -0.203 -12.432 1.00 88.38 152 ILE A N 1
ATOM 1168 C CA . ILE A 1 152 ? -2.346 1.248 -12.268 1.00 88.38 152 ILE A CA 1
ATOM 1169 C C . ILE A 1 152 ? -1.080 1.807 -12.902 1.00 88.38 152 ILE A C 1
ATOM 1171 O O . ILE A 1 152 ? 0.046 1.445 -12.559 1.00 88.38 152 ILE A O 1
ATOM 1175 N N . VAL A 1 153 ? -1.252 2.750 -13.818 1.00 86.75 153 VAL A N 1
ATOM 1176 C CA . VAL A 1 153 ? -0.125 3.459 -14.415 1.00 86.75 153 VAL A CA 1
ATOM 1177 C C . VAL A 1 153 ? 0.318 4.576 -13.469 1.00 86.75 153 VAL A C 1
ATOM 1179 O O . VAL A 1 153 ? -0.432 5.515 -13.210 1.00 86.75 153 VAL A O 1
ATOM 1182 N N . GLY A 1 154 ? 1.541 4.478 -12.949 1.00 71.31 154 GLY A N 1
ATOM 1183 C CA . GLY A 1 154 ? 2.116 5.472 -12.048 1.00 71.31 154 GLY A CA 1
ATOM 1184 C C . GLY A 1 154 ? 2.278 6.849 -12.702 1.00 71.31 154 GLY A C 1
ATOM 1185 O O . GLY A 1 154 ? 2.365 6.989 -13.923 1.00 71.31 154 GLY A O 1
ATOM 1186 N N . VAL A 1 155 ? 2.372 7.892 -11.878 1.00 62.84 155 VAL A N 1
ATOM 1187 C CA . VAL A 1 155 ? 2.707 9.252 -12.327 1.00 62.84 155 VAL A CA 1
ATOM 1188 C C . VAL A 1 155 ? 4.212 9.353 -12.550 1.00 62.84 155 VAL A C 1
ATOM 1190 O O . VAL A 1 155 ? 5.017 9.249 -11.631 1.00 62.84 155 VAL A O 1
ATOM 1193 N N . GLY A 1 156 ? 4.605 9.495 -13.808 1.00 51.19 156 GLY A N 1
ATOM 1194 C CA . GLY A 1 156 ? 6.002 9.399 -14.215 1.00 51.19 156 GLY A CA 1
ATOM 1195 C C . GLY A 1 156 ? 6.748 10.660 -13.859 1.00 51.19 156 GLY A C 1
ATOM 1196 O O . GLY A 1 156 ? 6.291 11.760 -14.167 1.00 51.19 156 GLY A O 1
ATOM 1197 N N . THR A 1 157 ? 7.939 10.508 -13.298 1.00 44.62 157 THR A N 1
ATOM 1198 C CA . THR A 1 157 ? 8.922 11.579 -13.353 1.00 44.62 157 THR A CA 1
ATOM 1199 C C . THR A 1 157 ? 9.508 11.600 -14.770 1.00 44.62 157 THR A C 1
ATOM 1201 O O . THR A 1 157 ? 9.717 10.559 -15.397 1.00 44.62 157 THR A O 1
ATOM 1204 N N . SER A 1 158 ? 9.691 12.788 -15.348 1.00 40.62 158 SER A N 1
ATOM 1205 C CA . SER A 1 158 ? 10.261 12.945 -16.691 1.00 40.62 158 SER A CA 1
ATOM 1206 C C . SER A 1 158 ? 11.600 12.198 -16.808 1.00 40.62 158 SER A C 1
ATOM 1208 O O . SER A 1 158 ? 12.373 12.161 -15.851 1.00 40.62 158 SER A O 1
ATOM 1210 N N . ASN A 1 159 ? 11.878 11.605 -17.978 1.00 45.28 159 ASN A N 1
ATOM 1211 C CA . ASN A 1 159 ? 13.011 10.695 -18.230 1.00 45.28 159 ASN A CA 1
ATOM 1212 C C . ASN A 1 159 ? 14.393 11.189 -17.736 1.00 45.28 159 ASN A C 1
ATOM 1214 O O . ASN A 1 159 ? 15.272 10.366 -17.500 1.00 45.28 159 ASN A O 1
ATOM 1218 N N . GLU A 1 160 ? 14.601 12.495 -17.541 1.00 45.12 160 GLU A N 1
ATOM 1219 C CA . GLU A 1 160 ? 15.859 13.054 -17.013 1.00 45.12 160 GLU A CA 1
ATOM 1220 C C . GLU A 1 160 ? 16.126 12.743 -15.530 1.00 45.12 160 GLU A C 1
ATOM 1222 O O . GLU A 1 160 ? 17.271 12.750 -15.075 1.00 45.12 160 GLU A O 1
ATOM 1227 N N . SER A 1 161 ? 15.081 12.444 -14.760 1.00 48.97 161 SER A N 1
ATOM 1228 C CA . SER A 1 161 ? 15.185 12.220 -13.312 1.00 48.97 161 SER A CA 1
ATOM 1229 C C . SER A 1 161 ? 15.608 10.791 -12.940 1.00 48.97 161 SER A C 1
ATOM 1231 O O . SER A 1 161 ? 16.273 10.596 -11.924 1.00 48.97 161 SER A O 1
ATOM 1233 N N . ILE A 1 162 ? 15.304 9.793 -13.782 1.00 50.12 162 ILE A N 1
ATOM 1234 C CA . ILE A 1 162 ? 15.625 8.378 -13.512 1.00 50.12 162 ILE A CA 1
ATOM 1235 C C . ILE A 1 162 ? 17.122 8.087 -13.709 1.00 50.12 162 ILE A C 1
ATOM 1237 O O . ILE A 1 162 ? 17.719 7.393 -12.887 1.00 50.12 162 ILE A O 1
ATOM 1241 N N . LEU A 1 163 ? 17.756 8.672 -14.734 1.00 46.34 163 LEU A N 1
ATOM 1242 C CA . LEU A 1 163 ? 19.205 8.544 -14.962 1.00 46.34 163 LEU A CA 1
ATOM 1243 C C . LEU A 1 163 ? 20.033 9.169 -13.826 1.00 46.34 163 LEU A C 1
ATOM 1245 O O . LEU A 1 163 ? 21.069 8.625 -13.446 1.00 46.34 163 LEU A O 1
ATOM 1249 N N . ASN A 1 164 ? 19.555 10.266 -13.233 1.00 42.94 164 ASN A N 1
ATOM 1250 C CA . ASN A 1 164 ? 20.243 10.917 -12.116 1.00 42.94 164 ASN A CA 1
ATOM 1251 C C . ASN A 1 164 ? 20.101 10.152 -10.789 1.00 42.94 164 ASN A C 1
ATOM 1253 O O . ASN A 1 164 ? 21.071 10.059 -10.038 1.00 42.94 164 ASN A O 1
ATOM 1257 N N . LEU A 1 165 ? 18.942 9.546 -10.511 1.00 49.03 165 LEU A N 1
ATOM 1258 C CA . LEU A 1 165 ? 18.736 8.777 -9.276 1.00 49.03 165 LEU A CA 1
ATOM 1259 C C . LEU A 1 165 ? 19.461 7.422 -9.288 1.00 49.03 165 LEU A C 1
ATOM 1261 O O . LEU A 1 165 ? 19.926 6.967 -8.243 1.00 49.03 165 LEU A O 1
ATOM 1265 N N . GLN A 1 166 ? 19.608 6.789 -10.457 1.00 50.09 166 GLN A N 1
ATOM 1266 C CA . GLN A 1 166 ? 20.350 5.529 -10.578 1.00 50.09 166 GLN A CA 1
ATOM 1267 C C . GLN A 1 166 ? 21.868 5.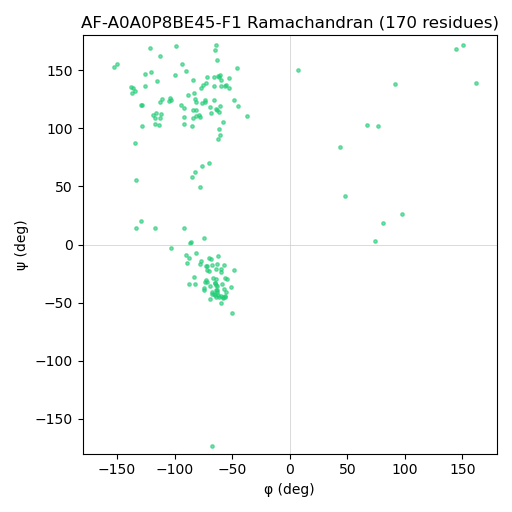718 -10.421 1.00 50.09 166 GLN A C 1
ATOM 1269 O O . GLN A 1 166 ? 22.519 4.853 -9.839 1.00 50.09 166 GLN A O 1
ATOM 1274 N N . MET A 1 167 ? 22.436 6.859 -10.836 1.00 42.47 167 MET A N 1
ATOM 1275 C CA . MET A 1 167 ? 23.865 7.141 -10.616 1.00 42.47 167 MET A CA 1
ATOM 1276 C C . MET A 1 167 ? 24.210 7.475 -9.158 1.00 42.47 167 MET A C 1
ATOM 1278 O O . MET A 1 167 ? 25.304 7.145 -8.709 1.00 42.47 167 MET A O 1
ATOM 1282 N N . GLN A 1 168 ? 23.299 8.076 -8.386 1.00 42.41 168 GLN A N 1
ATOM 1283 C CA . GLN A 1 168 ? 23.584 8.456 -6.993 1.00 42.41 168 GLN A CA 1
ATOM 1284 C C . GLN A 1 168 ? 23.679 7.269 -6.020 1.00 42.41 168 GLN A C 1
ATOM 1286 O O . GLN A 1 168 ? 24.271 7.410 -4.955 1.00 42.41 168 GLN A O 1
ATOM 1291 N N . ARG A 1 169 ? 23.147 6.091 -6.376 1.00 45.53 169 ARG A N 1
ATOM 1292 C CA . ARG A 1 169 ? 23.261 4.868 -5.559 1.00 45.53 169 ARG A CA 1
ATOM 1293 C C . ARG A 1 169 ? 24.495 4.017 -5.865 1.00 45.53 169 ARG A C 1
ATOM 1295 O O . ARG A 1 169 ? 24.838 3.172 -5.054 1.00 45.53 169 ARG A O 1
ATOM 1302 N N . ALA A 1 170 ? 25.157 4.231 -7.002 1.00 39.62 170 ALA A N 1
ATOM 1303 C CA . ALA A 1 170 ? 26.346 3.471 -7.399 1.00 39.62 170 ALA A CA 1
ATOM 1304 C C . ALA A 1 170 ? 27.666 4.053 -6.848 1.00 39.62 170 ALA A C 1
ATOM 1306 O O . ALA A 1 170 ? 28.737 3.534 -7.151 1.00 39.62 170 ALA A O 1
ATOM 1307 N N . LEU A 1 171 ? 27.595 5.142 -6.075 1.00 41.78 171 LEU A N 1
ATOM 1308 C CA . LEU A 1 171 ? 28.749 5.867 -5.531 1.00 41.78 171 LEU A CA 1
ATOM 1309 C C . LEU A 1 171 ? 28.815 5.863 -3.992 1.00 41.78 171 LEU A C 1
ATOM 1311 O O . LEU A 1 171 ? 29.579 6.644 -3.425 1.00 41.78 171 LEU A O 1
ATOM 1315 N N . LEU A 1 172 ? 28.047 4.998 -3.322 1.00 38.44 172 LEU A N 1
ATOM 1316 C CA . LEU A 1 172 ? 28.155 4.744 -1.881 1.00 38.44 172 LEU A CA 1
ATOM 1317 C C . LEU A 1 172 ? 28.503 3.280 -1.618 1.00 38.44 172 LEU A C 1
ATOM 1319 O O . LEU A 1 172 ? 27.846 2.412 -2.234 1.00 38.44 172 LEU A O 1
#

Nearest PDB structures (foldseek):
  5nco-assembly1_l  TM=5.596E-01  e=3.267E-02  Escherichia coli
  7obq-assembly1_x  TM=6.540E-01  e=2.265E-01  Canis lupus familiaris
  2gza-assembly1_C  TM=5.480E-01  e=4.990E-02  Brucella suis 1330
  2gza-assembly1_A-2  TM=5.123E-01  e=3.917E-02  Brucella suis 1330
  4ihq-assembly1_A  TM=4.969E-01  e=1.575E-01  Sulfolobus acidocaldarius DSM 639

Sequence (172 aa):
MIEVVSPLPIAYCLLPIAFSSPIAHCLSPMSNVFLVAGPSGVGKTHWIAQQLQQYPPSQQIAYLNLGAGSFPLDASYLQTLHPKLDYLSDDNAPVKLVEHQGATNPIYIEVGFHIALDSLVLPLVDCHNIVLVPPKGPKTDWHHWPEADEVIVGVGTSNESILNLQMQRALL

Mean predicted aligned error: 13.88 Å

Secondary structure (DSSP, 8-state):
-------------------------------SEEEEE-STTS-HHHHHHHHHTTS-TTS-EEEEEET--SS-HHHHHHHHH-TTEEE--GGGHHHHHHHHHTSSS-EEEEEPTTS-GGG---S-SS-EEEEEE-SSSPPPGGGG-TT-SEEEE--PPPTHHHHHHHHHTTT-

Solvent-accessible surface area (backbo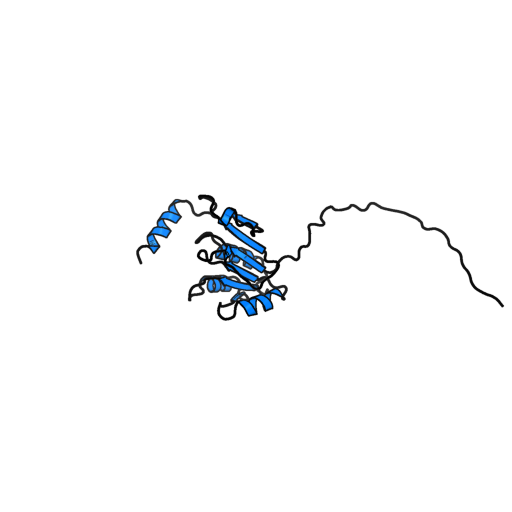ne atoms only — not comparable to full-atom values): 10877 Å² total; per-residue (Å²): 134,86,85,89,84,88,84,88,87,82,86,80,89,73,85,76,80,81,79,77,69,93,69,79,67,76,81,60,78,80,48,42,36,38,39,39,34,34,58,80,88,39,42,65,71,58,52,50,47,58,55,57,69,75,48,62,69,84,51,61,33,39,37,33,58,48,79,60,63,102,63,63,60,67,58,54,54,45,33,74,78,30,75,44,50,44,72,47,55,78,94,52,30,69,64,51,51,44,59,44,65,77,40,95,40,45,31,42,35,40,44,33,61,87,61,59,74,94,73,66,84,69,90,71,71,73,62,41,27,34,27,36,37,66,65,72,76,79,90,51,70,72,79,64,49,84,79,49,77,40,80,44,70,26,87,66,74,62,79,74,57,58,64,55,57,60,54,65,63,76,77,112

Radius of gyration: 25.14 Å; Cα contacts (8 Å, |Δi|>4): 211; chains: 1; bounding box: 103×42×37 Å